Protein AF-A8WN77-F1 (afdb_monomer_lite)

Structure (mmCIF, N/CA/C/O backbone):
data_AF-A8WN77-F1
#
_entry.id   AF-A8WN77-F1
#
loop_
_atom_site.group_PDB
_atom_site.id
_atom_site.type_symbol
_atom_site.label_atom_id
_atom_site.label_alt_id
_atom_site.label_comp_id
_atom_site.label_asym_id
_atom_site.label_entity_id
_atom_site.label_seq_id
_atom_site.pdbx_PDB_ins_code
_atom_site.Cartn_x
_atom_site.Cartn_y
_atom_site.Cartn_z
_atom_site.occupancy
_atom_site.B_iso_or_equiv
_atom_site.auth_seq_id
_atom_site.auth_comp_id
_atom_site.auth_asym_id
_atom_site.auth_atom_id
_atom_site.pdbx_PDB_model_num
ATOM 1 N N . MET A 1 1 ? 3.270 9.057 8.091 1.00 81.44 1 MET A N 1
ATOM 2 C CA . MET A 1 1 ? 3.318 7.673 7.565 1.00 81.44 1 MET A CA 1
ATOM 3 C C . MET A 1 1 ? 3.690 7.647 6.088 1.00 81.44 1 MET A C 1
ATOM 5 O O . MET A 1 1 ? 4.768 7.160 5.780 1.00 81.44 1 MET A O 1
ATOM 9 N N . ILE A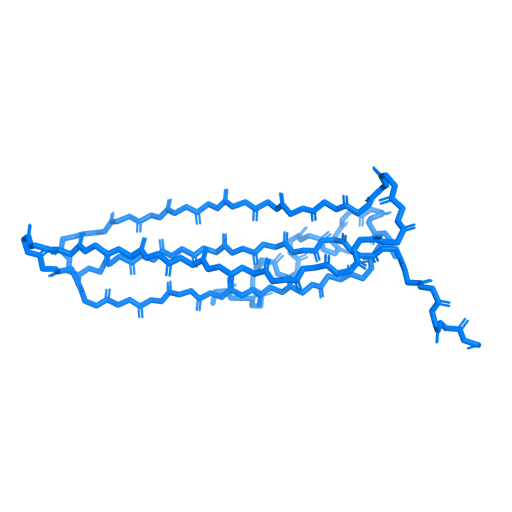 1 2 ? 2.883 8.261 5.213 1.00 88.44 2 ILE A N 1
ATOM 10 C C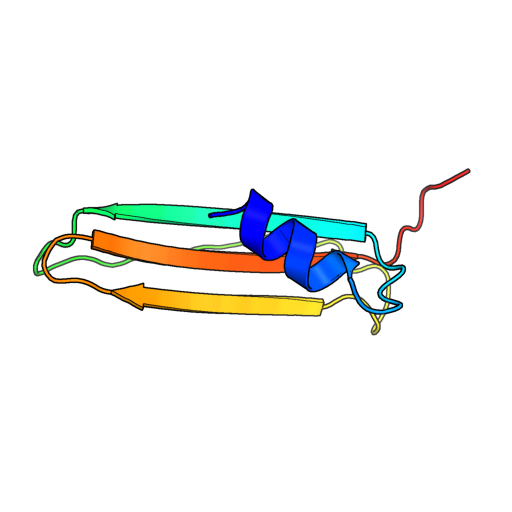A . ILE A 1 2 ? 3.112 8.328 3.755 1.00 88.44 2 ILE A CA 1
ATOM 11 C C . ILE A 1 2 ? 4.548 8.744 3.391 1.00 88.44 2 ILE A C 1
ATOM 13 O O . ILE A 1 2 ? 5.197 8.059 2.616 1.00 88.44 2 ILE A O 1
ATOM 17 N N . GLN A 1 3 ? 5.100 9.793 4.016 1.00 88.38 3 GLN A N 1
ATOM 18 C CA . GLN A 1 3 ? 6.482 10.234 3.757 1.00 88.38 3 GLN A CA 1
ATOM 19 C C . GLN A 1 3 ? 7.550 9.177 4.083 1.00 88.38 3 GLN A C 1
ATOM 21 O O . GLN A 1 3 ? 8.560 9.099 3.391 1.00 88.38 3 GLN A O 1
ATOM 26 N N . LYS A 1 4 ? 7.355 8.371 5.138 1.00 89.69 4 LYS A N 1
ATOM 27 C CA . LYS A 1 4 ? 8.293 7.292 5.491 1.00 89.69 4 LYS A CA 1
ATOM 28 C C . LYS A 1 4 ? 8.233 6.172 4.454 1.00 89.69 4 LYS A C 1
ATOM 30 O O . LYS A 1 4 ? 9.278 5.689 4.040 1.00 89.69 4 LYS A O 1
ATOM 35 N N . ILE A 1 5 ? 7.023 5.820 4.015 1.00 89.25 5 ILE A N 1
ATOM 36 C CA . ILE A 1 5 ? 6.786 4.805 2.982 1.00 89.25 5 ILE A CA 1
ATOM 37 C C . ILE A 1 5 ? 7.377 5.268 1.649 1.00 89.25 5 ILE A C 1
ATOM 39 O O . ILE A 1 5 ? 8.191 4.559 1.075 1.00 89.25 5 ILE A O 1
ATOM 43 N N . SER A 1 6 ? 7.065 6.492 1.215 1.00 88.50 6 SER A N 1
ATOM 44 C CA . SER A 1 6 ? 7.639 7.100 0.010 1.00 88.50 6 SER A CA 1
ATOM 45 C C . SER A 1 6 ? 9.167 7.053 0.038 1.00 88.50 6 SER A C 1
ATOM 47 O O . SER A 1 6 ? 9.757 6.475 -0.864 1.00 88.50 6 SER A O 1
ATOM 49 N N . LYS A 1 7 ? 9.810 7.536 1.111 1.00 89.56 7 LYS A N 1
ATOM 50 C CA . LYS A 1 7 ? 11.278 7.505 1.235 1.00 89.56 7 LYS A CA 1
ATOM 51 C C . LYS A 1 7 ? 11.870 6.095 1.219 1.00 89.56 7 LYS A C 1
ATOM 53 O O . LYS A 1 7 ? 12.986 5.927 0.741 1.00 89.56 7 LYS A O 1
ATOM 58 N N . ALA A 1 8 ? 11.185 5.111 1.802 1.00 88.38 8 ALA A N 1
ATOM 59 C CA . ALA A 1 8 ? 11.654 3.728 1.812 1.00 88.38 8 ALA A CA 1
ATOM 60 C C . ALA A 1 8 ? 11.565 3.098 0.415 1.00 88.38 8 ALA A C 1
ATOM 62 O O . ALA A 1 8 ? 12.494 2.416 -0.004 1.00 88.38 8 ALA A O 1
ATOM 63 N N . LEU A 1 9 ? 10.481 3.373 -0.312 1.00 86.75 9 LEU A N 1
ATOM 64 C CA . LEU A 1 9 ? 10.235 2.812 -1.639 1.00 86.75 9 LEU A CA 1
ATOM 65 C C . LEU A 1 9 ? 11.065 3.481 -2.739 1.00 86.75 9 LEU A C 1
ATOM 67 O O . LEU A 1 9 ? 11.437 2.810 -3.689 1.00 86.75 9 LEU A O 1
ATOM 71 N N . THR A 1 10 ? 11.418 4.761 -2.597 1.00 83.00 10 THR A N 1
ATOM 72 C CA . THR A 1 10 ? 12.295 5.467 -3.553 1.00 83.00 10 THR A CA 1
ATOM 73 C C . THR A 1 10 ? 13.790 5.278 -3.275 1.00 83.00 10 THR A C 1
ATOM 75 O O . THR A 1 10 ? 14.608 5.909 -3.934 1.00 83.00 10 THR A O 1
ATOM 78 N N . LYS A 1 11 ? 14.171 4.520 -2.236 1.00 77.38 11 LYS A N 1
ATOM 79 C CA . LYS A 1 11 ? 15.581 4.340 -1.840 1.00 77.38 11 LYS A CA 1
ATOM 80 C C . LYS A 1 11 ? 16.297 3.207 -2.583 1.00 77.38 11 LYS A C 1
ATOM 82 O O . LYS A 1 11 ? 17.522 3.194 -2.572 1.00 77.38 11 LYS A O 1
ATOM 87 N N . GLY A 1 12 ? 15.560 2.261 -3.167 1.00 66.25 12 GLY A N 1
ATOM 88 C CA . GLY A 1 12 ? 16.104 1.312 -4.146 1.00 66.25 12 GLY A CA 1
ATOM 89 C C . GLY A 1 12 ? 16.013 1.908 -5.547 1.00 66.25 12 GLY A C 1
ATOM 90 O O . GLY A 1 12 ? 15.330 2.914 -5.712 1.00 66.25 12 GLY A O 1
ATOM 91 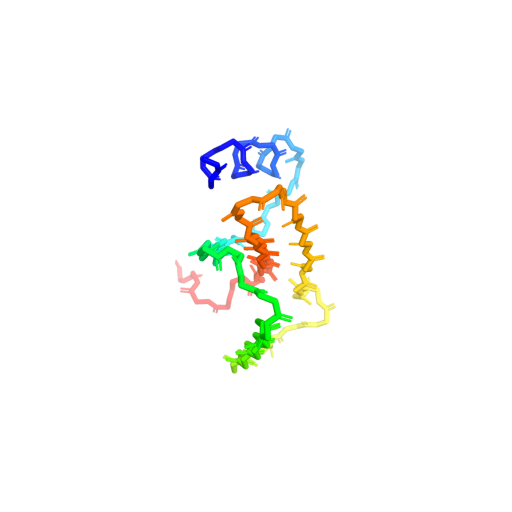N N . ASP A 1 13 ? 16.629 1.283 -6.550 1.00 69.94 13 ASP A N 1
ATOM 92 C CA . ASP A 1 13 ? 16.572 1.664 -7.979 1.00 69.94 13 ASP A CA 1
ATOM 93 C C . ASP A 1 13 ? 15.155 1.586 -8.605 1.00 69.94 13 ASP A C 1
ATOM 95 O O . ASP A 1 13 ? 14.969 1.344 -9.798 1.00 69.94 13 ASP A O 1
ATOM 99 N N . GLU A 1 14 ? 14.121 1.760 -7.790 1.00 76.62 14 GLU A N 1
ATOM 100 C CA . GLU A 1 14 ? 12.741 1.905 -8.185 1.00 76.62 14 GLU A CA 1
ATOM 101 C C . GLU A 1 14 ? 12.562 3.215 -8.955 1.00 76.62 14 GLU A C 1
ATOM 103 O O . GLU A 1 14 ? 12.541 4.313 -8.399 1.00 76.62 14 GLU A O 1
ATOM 108 N N . THR A 1 15 ? 12.429 3.080 -10.268 1.00 76.44 15 THR A N 1
ATOM 109 C CA . THR A 1 15 ? 12.272 4.194 -11.210 1.00 76.44 15 THR A CA 1
ATOM 110 C C . THR A 1 15 ? 10.813 4.461 -11.567 1.00 76.44 15 THR A C 1
ATOM 112 O O . THR A 1 15 ? 10.513 5.460 -12.230 1.00 76.44 15 THR A O 1
ATOM 115 N N . ARG A 1 16 ? 9.878 3.597 -11.144 1.00 82.12 16 ARG A N 1
ATOM 116 C CA . ARG A 1 16 ? 8.447 3.793 -11.399 1.00 82.12 16 ARG A CA 1
ATOM 117 C C . ARG A 1 16 ? 7.916 4.947 -10.559 1.00 82.12 16 ARG A C 1
ATOM 119 O O . ARG A 1 16 ? 8.328 5.166 -9.419 1.00 82.12 16 ARG A O 1
ATOM 126 N N . LYS A 1 17 ? 6.937 5.670 -11.107 1.00 85.56 17 LYS A N 1
ATOM 127 C CA . LYS A 1 17 ? 6.193 6.643 -10.305 1.00 85.56 17 LYS A CA 1
ATOM 128 C C . LYS A 1 17 ? 5.296 5.888 -9.341 1.00 85.56 17 LYS A C 1
ATOM 130 O O . LYS A 1 17 ? 4.815 4.802 -9.654 1.00 85.56 17 LYS A O 1
ATOM 135 N N . LEU A 1 18 ? 5.066 6.475 -8.176 1.00 88.19 18 LEU A N 1
ATOM 136 C CA . LEU A 1 18 ? 4.256 5.859 -7.139 1.00 88.19 18 LEU A CA 1
ATOM 137 C C . LEU A 1 18 ? 3.146 6.788 -6.661 1.00 88.19 18 LEU A C 1
ATOM 139 O O . LEU A 1 18 ? 3.346 7.996 -6.527 1.00 88.19 18 LEU A O 1
ATOM 143 N N . LEU A 1 19 ? 1.986 6.201 -6.383 1.00 89.56 19 LEU A N 1
ATOM 144 C CA . LEU A 1 19 ? 0.875 6.831 -5.681 1.00 89.56 19 LEU A CA 1
ATOM 145 C C . LEU A 1 19 ? 0.629 6.048 -4.395 1.00 89.56 19 LEU A C 1
ATOM 147 O O . LEU A 1 19 ? 0.490 4.829 -4.423 1.00 89.56 19 LEU A O 1
ATOM 151 N N . ILE A 1 20 ? 0.605 6.744 -3.260 1.00 92.25 20 ILE A N 1
ATOM 152 C CA . ILE A 1 20 ? 0.380 6.135 -1.947 1.00 92.25 20 ILE A CA 1
ATOM 153 C C . ILE A 1 20 ? -0.938 6.671 -1.407 1.00 92.25 20 ILE A C 1
ATOM 155 O O . ILE A 1 20 ? -1.059 7.866 -1.138 1.00 92.25 20 ILE A O 1
ATOM 159 N N . HIS A 1 21 ? -1.895 5.776 -1.207 1.00 92.62 21 HIS A N 1
ATOM 160 C CA . HIS A 1 21 ? -3.159 6.064 -0.550 1.00 92.62 21 HIS A CA 1
ATOM 161 C C . HIS A 1 21 ? -3.154 5.439 0.847 1.00 92.62 21 HIS A C 1
ATOM 163 O O . HIS A 1 21 ? -2.759 4.289 1.017 1.00 92.62 21 HIS A O 1
ATOM 169 N N . CYS A 1 22 ? -3.555 6.205 1.860 1.00 93.88 22 CYS A N 1
ATOM 170 C CA . CYS A 1 22 ? -3.600 5.750 3.245 1.00 93.88 22 CYS A CA 1
ATOM 171 C C . CYS A 1 22 ? -4.998 6.003 3.802 1.00 93.88 22 CYS A C 1
ATOM 173 O O . CYS A 1 22 ? -5.439 7.148 3.858 1.00 93.88 22 CYS A O 1
ATOM 175 N N . THR A 1 23 ? -5.666 4.944 4.243 1.00 92.88 23 THR A N 1
ATOM 176 C CA . THR A 1 23 ? -6.940 5.002 4.964 1.00 92.88 23 THR A CA 1
ATOM 177 C C . THR A 1 23 ? -6.654 4.848 6.449 1.00 92.88 23 THR A C 1
ATOM 179 O O . THR A 1 23 ? -5.934 3.935 6.838 1.00 92.88 23 THR A O 1
ATOM 182 N N . ILE A 1 24 ? -7.180 5.747 7.278 1.00 93.50 24 ILE A N 1
ATOM 183 C CA . ILE A 1 24 ? -7.100 5.655 8.739 1.00 93.50 24 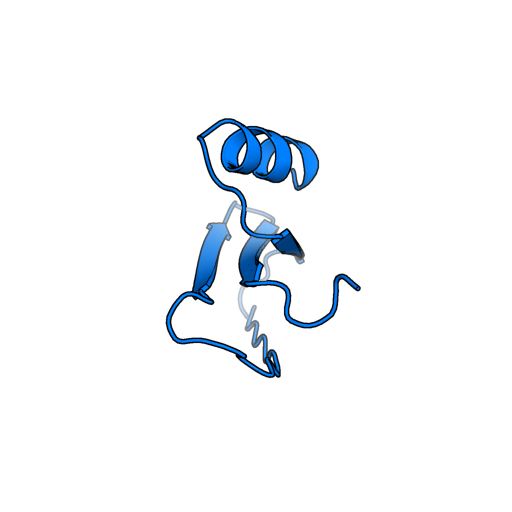ILE A CA 1
ATOM 184 C C . ILE A 1 24 ? -8.486 5.968 9.282 1.00 93.50 24 ILE A C 1
ATOM 186 O O . ILE A 1 24 ? -9.047 7.015 8.959 1.00 93.50 24 ILE A O 1
ATOM 190 N N . CYS A 1 25 ? -9.023 5.090 10.118 1.00 92.88 25 CYS A N 1
ATOM 191 C CA . CYS A 1 25 ? -10.291 5.327 10.794 1.00 92.88 25 CYS A CA 1
ATOM 192 C C . CYS A 1 25 ? -10.276 4.739 12.205 1.00 92.88 25 CYS A C 1
ATOM 194 O O . CYS A 1 25 ? -9.456 3.880 12.544 1.00 92.88 25 CYS A O 1
ATOM 196 N N . SER A 1 26 ? -11.194 5.212 13.042 1.00 94.25 26 SER A N 1
ATOM 197 C CA . SER A 1 26 ? -11.403 4.635 14.365 1.00 94.25 26 SER A CA 1
ATOM 198 C C . SER A 1 26 ? -11.871 3.189 14.238 1.00 94.25 26 SER A C 1
ATOM 200 O O . SER A 1 26 ? -12.705 2.868 13.392 1.00 94.25 26 SER A O 1
ATOM 202 N N . ARG A 1 27 ? -11.335 2.316 15.090 1.00 90.88 27 ARG A N 1
ATOM 203 C CA . ARG A 1 27 ? -11.788 0.932 15.194 1.00 90.88 27 ARG A CA 1
ATOM 204 C C . ARG A 1 27 ? -13.102 0.896 15.965 1.00 90.88 27 ARG A C 1
ATOM 206 O O . ARG A 1 27 ? -13.159 1.366 17.099 1.00 90.88 27 ARG A O 1
ATOM 213 N N . THR A 1 28 ? -14.115 0.305 15.355 1.00 89.62 28 THR A N 1
ATOM 214 C CA . THR A 1 28 ? -15.385 -0.057 15.989 1.00 89.62 28 THR A CA 1
ATOM 215 C C . THR A 1 28 ? -15.571 -1.569 15.878 1.00 89.62 28 THR A C 1
ATOM 217 O O . THR A 1 28 ? -14.908 -2.211 15.061 1.00 89.62 28 THR A O 1
ATOM 220 N N . ASP A 1 29 ? -16.447 -2.145 16.700 1.00 86.00 29 ASP A N 1
ATOM 221 C CA . ASP A 1 29 ? -16.684 -3.597 16.706 1.00 86.00 29 ASP A CA 1
ATOM 222 C C . ASP A 1 29 ? -17.342 -4.098 15.405 1.00 86.00 29 ASP A C 1
ATOM 224 O O . ASP A 1 29 ? -17.198 -5.260 15.041 1.00 86.00 29 ASP A O 1
ATOM 228 N N . GLU A 1 30 ? -17.994 -3.200 14.660 1.00 87.19 30 GLU A N 1
ATOM 229 C CA . GLU A 1 30 ? -18.703 -3.481 13.402 1.00 87.19 30 GLU A CA 1
ATOM 230 C C . GLU A 1 30 ? -18.019 -2.845 12.177 1.00 87.19 30 GLU A C 1
ATOM 232 O O . GLU A 1 30 ? -18.648 -2.588 11.149 1.00 87.19 30 GLU A O 1
ATOM 237 N N . LEU A 1 31 ? -16.724 -2.528 12.273 1.00 85.19 31 LEU A N 1
ATOM 238 C CA . LEU A 1 31 ? -16.013 -1.847 11.194 1.00 85.19 31 LEU A CA 1
ATOM 239 C C . LEU A 1 31 ? -15.890 -2.740 9.946 1.00 85.19 31 LEU A C 1
ATOM 241 O O . LEU A 1 31 ? -15.201 -3.757 9.963 1.00 85.19 31 LEU A O 1
ATOM 245 N N . SER A 1 32 ? -16.482 -2.297 8.835 1.00 85.69 32 SER A N 1
ATOM 246 C CA . SER A 1 32 ? -16.287 -2.876 7.502 1.00 85.69 32 SER A CA 1
ATOM 247 C C . SER A 1 32 ? -15.784 -1.803 6.542 1.00 85.69 32 SER A C 1
ATOM 249 O O . SER A 1 32 ? -16.400 -0.746 6.401 1.00 85.69 32 SER A O 1
ATOM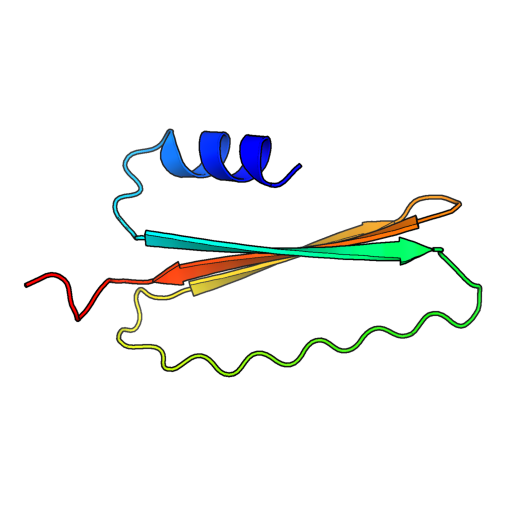 251 N N . ILE A 1 33 ? -14.644 -2.056 5.897 1.00 85.31 33 ILE A N 1
ATOM 252 C CA . ILE A 1 33 ? -14.026 -1.120 4.955 1.00 85.31 33 ILE A CA 1
ATOM 253 C C . ILE A 1 33 ? -13.927 -1.789 3.598 1.00 85.31 33 ILE A C 1
ATOM 255 O O . ILE A 1 33 ? -13.293 -2.829 3.441 1.00 85.31 33 ILE A O 1
ATOM 259 N N . CYS A 1 34 ? -14.515 -1.137 2.602 1.00 86.81 34 CYS A N 1
ATOM 260 C CA . CYS A 1 34 ? -14.357 -1.494 1.207 1.00 86.81 34 CYS A CA 1
ATOM 261 C C . CYS A 1 34 ? -13.662 -0.338 0.488 1.00 86.81 34 CYS A C 1
ATOM 263 O O . CYS A 1 34 ? -14.103 0.808 0.560 1.00 86.81 34 CYS A O 1
ATOM 265 N N . SER A 1 35 ? -12.564 -0.641 -0.199 1.00 85.94 35 SER A N 1
ATOM 266 C CA . SER A 1 35 ? -11.876 0.300 -1.075 1.00 85.94 35 SER A CA 1
ATOM 267 C C . SER A 1 35 ? -11.937 -0.246 -2.493 1.00 85.94 35 SER A C 1
ATOM 269 O O . SER A 1 35 ? -11.466 -1.350 -2.760 1.00 85.94 35 SER A O 1
ATOM 271 N N . ALA A 1 36 ? -12.521 0.538 -3.393 1.00 88.75 36 ALA A N 1
ATOM 272 C CA . ALA A 1 36 ? -12.553 0.256 -4.816 1.00 88.75 36 ALA A CA 1
ATOM 273 C C . ALA A 1 36 ? -11.700 1.301 -5.533 1.00 88.75 36 ALA A C 1
ATOM 275 O O . ALA A 1 36 ? -11.946 2.499 -5.410 1.00 88.75 36 ALA A O 1
ATOM 276 N N . ASN A 1 37 ? -10.701 0.842 -6.283 1.00 85.56 37 ASN A N 1
ATOM 277 C CA . ASN A 1 37 ? -9.825 1.705 -7.064 1.00 85.56 37 ASN A CA 1
ATOM 278 C C . ASN A 1 37 ? -9.956 1.340 -8.538 1.00 85.56 37 ASN A C 1
ATOM 280 O O . ASN A 1 37 ? -9.780 0.181 -8.912 1.00 85.56 37 ASN A O 1
ATOM 284 N N . MET A 1 38 ? -10.249 2.334 -9.372 1.00 84.00 38 MET A N 1
ATOM 285 C CA . MET A 1 38 ? -10.222 2.175 -10.819 1.00 84.00 38 MET A CA 1
ATOM 286 C C . MET A 1 38 ? -8.846 2.598 -11.323 1.00 84.00 38 MET A C 1
ATOM 288 O O . MET A 1 38 ? -8.511 3.781 -11.325 1.00 84.00 38 MET A O 1
ATOM 292 N N . CYS A 1 39 ? -8.044 1.624 -11.738 1.00 78.38 39 CYS A N 1
ATOM 293 C CA . CYS A 1 39 ? -6.726 1.865 -12.309 1.00 78.38 39 CYS A CA 1
ATOM 294 C C . CYS A 1 39 ? -6.770 1.562 -13.806 1.00 78.38 39 CYS A C 1
ATOM 296 O O . CYS A 1 39 ? -7.126 0.456 -14.207 1.00 78.38 39 CYS A O 1
ATOM 298 N N . SER A 1 40 ? -6.389 2.536 -14.632 1.00 70.69 40 SER A N 1
ATOM 299 C CA . SER A 1 40 ? -6.087 2.294 -16.046 1.00 70.69 40 SER A CA 1
ATOM 300 C C . SER A 1 40 ? -4.655 1.781 -16.143 1.00 70.69 40 SER A C 1
ATOM 302 O O . SER A 1 40 ? -3.743 2.548 -16.428 1.00 70.69 40 SER A O 1
ATOM 304 N N . TRP A 1 41 ? -4.449 0.512 -15.786 1.00 79.06 41 TRP A N 1
ATOM 305 C CA . TRP A 1 41 ? -3.137 -0.122 -15.880 1.00 79.06 41 TRP A CA 1
ATOM 306 C C . TRP A 1 41 ? -2.633 -0.053 -17.325 1.00 79.06 41 TRP A C 1
ATOM 308 O O . TRP A 1 41 ? -3.318 -0.491 -18.251 1.00 79.06 41 TRP A O 1
ATOM 318 N N . ASP A 1 42 ? -1.447 0.511 -17.512 1.00 75.25 42 ASP A N 1
ATOM 319 C CA . ASP A 1 42 ? -0.853 0.756 -18.821 1.00 75.25 42 ASP A CA 1
ATOM 320 C C . ASP A 1 42 ? 0.017 -0.418 -19.272 1.00 75.25 42 ASP A C 1
ATOM 322 O O . ASP A 1 42 ? 0.091 -0.717 -20.469 1.00 75.25 42 ASP A O 1
ATOM 326 N N . THR A 1 43 ? 0.675 -1.098 -18.327 1.00 80.25 43 THR A N 1
ATOM 327 C CA . THR A 1 43 ? 1.529 -2.257 -18.612 1.00 80.25 43 THR A CA 1
ATOM 328 C C . THR A 1 43 ? 1.430 -3.332 -17.531 1.00 80.25 43 THR A C 1
ATOM 330 O O . THR A 1 43 ? 1.028 -3.074 -16.400 1.00 80.25 43 THR A O 1
ATOM 333 N N . SER A 1 44 ? 1.906 -4.544 -17.839 1.00 83.38 44 SER A N 1
ATOM 334 C CA . SER A 1 44 ? 2.046 -5.633 -16.857 1.00 83.38 44 SER A CA 1
ATOM 335 C C . SER A 1 44 ? 3.079 -5.351 -15.755 1.00 83.38 44 SER A C 1
ATOM 337 O O . SER A 1 44 ? 3.264 -6.178 -14.865 1.00 83.38 44 SER A O 1
ATOM 339 N N . LYS A 1 45 ? 3.803 -4.227 -15.838 1.00 83.38 45 LYS A N 1
ATOM 340 C CA . LYS A 1 45 ? 4.765 -3.777 -14.823 1.00 83.38 45 LYS A CA 1
ATOM 341 C C . LYS A 1 45 ? 4.134 -2.844 -13.790 1.00 83.38 45 LYS A C 1
ATOM 343 O O . LYS A 1 45 ? 4.799 -2.523 -12.796 1.00 83.38 45 LYS A O 1
ATOM 348 N N . ASP A 1 46 ? 2.903 -2.397 -14.024 1.00 87.31 46 ASP A N 1
ATOM 349 C CA . ASP A 1 46 ? 2.152 -1.652 -13.027 1.00 87.31 46 ASP A CA 1
ATOM 350 C C . ASP A 1 46 ? 1.629 -2.603 -11.954 1.00 87.31 46 ASP A C 1
ATOM 352 O O . ASP A 1 46 ? 1.182 -3.712 -12.250 1.00 87.31 46 ASP A O 1
ATOM 356 N N . VAL A 1 47 ? 1.723 -2.189 -10.693 1.00 89.44 47 VAL A N 1
ATOM 357 C CA . VAL A 1 47 ? 1.408 -3.056 -9.551 1.00 89.44 47 VAL A CA 1
ATOM 358 C C . VAL A 1 47 ? 0.719 -2.248 -8.461 1.00 89.44 47 VAL A C 1
ATOM 360 O O . VAL A 1 47 ? 1.179 -1.163 -8.111 1.00 89.44 47 VAL A O 1
ATOM 363 N N . ALA A 1 48 ? -0.344 -2.801 -7.877 1.00 91.19 48 ALA A N 1
ATOM 364 C CA . ALA A 1 48 ? -0.899 -2.340 -6.608 1.00 91.19 48 ALA A CA 1
ATOM 365 C C . ALA A 1 48 ? -0.439 -3.265 -5.478 1.00 91.19 48 ALA A C 1
ATOM 367 O O . ALA A 1 48 ? -0.568 -4.484 -5.574 1.00 91.19 48 ALA A O 1
ATOM 368 N N . VAL A 1 49 ? 0.055 -2.681 -4.390 1.00 91.62 49 VAL A N 1
ATOM 369 C CA . VAL A 1 49 ? 0.383 -3.389 -3.151 1.00 91.62 49 VAL A CA 1
ATOM 370 C C . VAL A 1 49 ? -0.516 -2.864 -2.043 1.00 91.62 49 VAL A C 1
ATOM 372 O O . VAL A 1 49 ? -0.631 -1.654 -1.857 1.00 91.62 49 VAL A O 1
ATOM 375 N N . TYR A 1 50 ? -1.143 -3.775 -1.305 1.00 92.75 50 TYR A N 1
ATOM 376 C CA . TYR A 1 50 ? -2.009 -3.473 -0.171 1.00 92.75 50 TYR A CA 1
ATOM 377 C C . TYR A 1 50 ? -1.389 -3.986 1.125 1.00 92.75 50 TYR A C 1
ATOM 379 O O . TYR A 1 50 ? -0.850 -5.091 1.167 1.00 92.75 50 TYR A O 1
ATOM 387 N N . SER A 1 51 ? -1.486 -3.196 2.188 1.00 93.12 51 SER A N 1
ATOM 388 C CA . SER A 1 51 ? -1.148 -3.624 3.541 1.00 93.12 51 SER A CA 1
ATOM 389 C C . SER A 1 51 ? -2.057 -2.922 4.537 1.00 93.12 51 SER A C 1
ATOM 391 O O . SER A 1 51 ? -2.289 -1.720 4.428 1.00 93.12 51 SER A O 1
ATOM 393 N N . GLU A 1 52 ? -2.551 -3.663 5.519 1.00 93.38 52 GLU A N 1
ATOM 394 C CA . GLU A 1 52 ? -3.370 -3.145 6.608 1.00 93.38 52 GLU A CA 1
ATOM 395 C C . GLU A 1 52 ? -2.729 -3.421 7.963 1.00 93.38 52 GLU A C 1
ATOM 397 O O . GLU A 1 52 ? -1.911 -4.329 8.126 1.00 93.38 52 GLU A O 1
ATOM 402 N N . TRP A 1 53 ? -3.094 -2.606 8.943 1.00 92.19 53 TRP A N 1
ATOM 403 C CA . TRP A 1 53 ? -2.750 -2.811 10.336 1.00 92.19 53 TRP A CA 1
ATOM 404 C C . TRP A 1 53 ? -3.905 -2.361 11.224 1.00 92.19 53 TRP A C 1
ATOM 406 O O . TRP A 1 53 ? -4.640 -1.418 10.931 1.00 92.19 53 TRP A O 1
ATOM 416 N N . THR A 1 54 ? -4.022 -3.008 12.376 1.00 92.62 54 THR A N 1
ATOM 417 C CA . THR A 1 54 ? -5.041 -2.678 13.371 1.00 92.62 54 THR A CA 1
ATOM 418 C C . THR A 1 54 ? -4.410 -2.481 14.736 1.00 92.62 54 THR A C 1
ATOM 420 O O . THR A 1 54 ? -3.511 -3.224 15.128 1.00 92.62 54 THR A O 1
ATOM 423 N N . SER A 1 55 ? -4.909 -1.506 15.486 1.00 92.44 55 SER A N 1
ATOM 424 C CA . SER A 1 55 ? -4.619 -1.314 16.907 1.00 92.44 55 SER A CA 1
ATOM 425 C C . SER A 1 55 ? -5.897 -1.489 17.735 1.00 92.44 55 SER A C 1
ATOM 427 O O . SER A 1 55 ? -6.940 -1.876 17.213 1.00 92.44 55 SER A O 1
ATOM 429 N N . LYS A 1 56 ? -5.842 -1.190 19.040 1.00 92.81 56 LYS A N 1
ATOM 430 C CA . LYS A 1 56 ? -7.037 -1.189 19.901 1.00 92.81 56 LYS A CA 1
ATOM 431 C C . LYS A 1 56 ? -8.074 -0.127 19.510 1.00 92.81 56 LYS A C 1
ATOM 433 O O . LYS A 1 56 ? -9.240 -0.280 19.850 1.00 92.81 56 LYS A O 1
ATOM 438 N N . THR A 1 57 ? -7.659 0.938 18.831 1.00 94.44 57 THR A N 1
ATOM 439 C CA . THR A 1 57 ? -8.497 2.123 18.582 1.00 94.44 57 THR A CA 1
ATOM 440 C C . THR A 1 57 ? -8.530 2.552 17.125 1.00 94.44 57 THR A C 1
ATOM 442 O O . THR A 1 57 ? -9.347 3.394 16.769 1.00 94.44 57 THR A O 1
ATOM 445 N N . VAL A 1 58 ? -7.658 2.006 16.278 1.00 94.62 58 VAL A N 1
ATOM 446 C CA . VAL A 1 58 ? -7.482 2.459 14.897 1.00 94.62 58 VAL A CA 1
ATOM 447 C C . VAL A 1 58 ? -7.375 1.262 13.968 1.00 94.62 58 VAL A C 1
ATOM 449 O O . VAL A 1 58 ? -6.635 0.319 14.247 1.00 94.62 58 VAL A O 1
ATOM 452 N N . PHE A 1 59 ? -8.067 1.341 12.841 1.00 94.19 59 PHE A N 1
ATOM 453 C CA . PHE A 1 59 ? -7.732 0.588 11.643 1.00 94.19 59 PHE A CA 1
ATOM 454 C C . PHE A 1 59 ? -6.952 1.504 10.703 1.00 94.19 59 PHE A C 1
ATOM 456 O O . PHE A 1 59 ? -7.285 2.684 10.543 1.00 94.19 59 PHE A O 1
ATOM 463 N N . GLY A 1 60 ? -5.924 0.964 10.068 1.00 94.31 60 GLY A N 1
ATOM 464 C CA . GLY A 1 60 ? -5.245 1.642 8.988 1.00 94.31 60 GLY A CA 1
ATOM 465 C C . GLY A 1 60 ? -4.938 0.705 7.837 1.00 94.31 60 GLY A C 1
ATOM 466 O O . GLY A 1 60 ? -4.639 -0.466 8.031 1.00 94.31 60 GLY A O 1
ATOM 467 N N . ALA A 1 61 ? -4.994 1.241 6.629 1.00 94.00 61 ALA A N 1
ATOM 468 C CA . ALA A 1 61 ? -4.595 0.544 5.423 1.00 94.00 61 ALA A CA 1
ATOM 469 C C . ALA A 1 61 ? -3.797 1.474 4.520 1.00 94.00 61 ALA A C 1
ATOM 471 O O . ALA A 1 61 ? -4.061 2.674 4.444 1.00 94.00 61 ALA A O 1
ATOM 472 N N . VAL A 1 62 ? -2.821 0.915 3.820 1.00 94.88 62 VAL A N 1
ATOM 473 C CA . VAL A 1 62 ? -2.033 1.595 2.802 1.00 94.88 62 VAL A CA 1
ATOM 474 C C . VAL A 1 62 ? -2.128 0.807 1.504 1.00 94.88 62 VAL A C 1
ATOM 476 O O . VAL A 1 62 ? -1.903 -0.400 1.464 1.00 94.88 62 VAL A O 1
ATOM 479 N N . GLN A 1 63 ? -2.429 1.529 0.433 1.00 94.12 63 GLN A N 1
ATOM 480 C CA . GLN A 1 63 ? -2.335 1.069 -0.942 1.00 94.12 63 GLN A CA 1
ATOM 481 C C . GLN A 1 63 ? -1.211 1.838 -1.626 1.00 94.12 63 GLN A C 1
ATOM 483 O O . GLN A 1 63 ? -1.173 3.069 -1.573 1.00 94.12 63 GLN A O 1
ATOM 488 N N . VAL A 1 64 ? -0.297 1.123 -2.267 1.00 92.62 64 VAL A N 1
ATO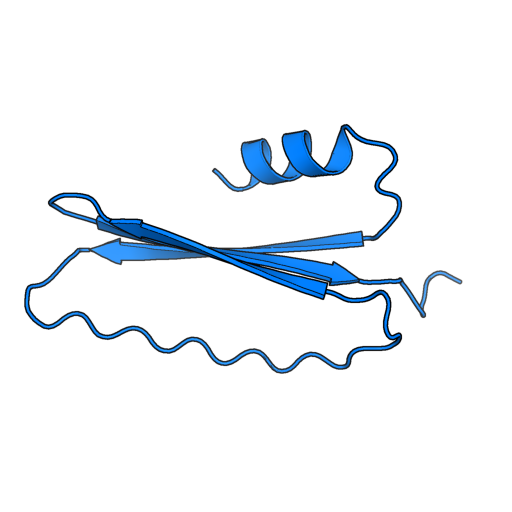M 489 C CA . VAL A 1 64 ? 0.761 1.710 -3.088 1.00 92.62 64 VAL A CA 1
ATOM 490 C C . VAL A 1 64 ? 0.576 1.245 -4.518 1.00 92.62 64 VAL A C 1
ATOM 492 O O . VAL A 1 64 ? 0.586 0.048 -4.783 1.00 92.62 64 VAL A O 1
ATOM 495 N N . PHE A 1 65 ? 0.442 2.193 -5.433 1.00 91.19 65 PHE A N 1
ATOM 496 C CA . PHE A 1 65 ? 0.358 1.944 -6.863 1.00 91.19 65 PHE A CA 1
ATOM 497 C C . PHE A 1 65 ? 1.686 2.335 -7.490 1.00 91.19 65 PHE A C 1
ATOM 499 O O . PHE A 1 65 ? 2.060 3.506 -7.452 1.00 91.19 65 PHE A O 1
ATOM 506 N N . PHE A 1 66 ? 2.390 1.366 -8.058 1.00 89.31 66 PHE A N 1
ATOM 507 C CA . PHE A 1 66 ? 3.546 1.592 -8.914 1.00 89.31 66 PHE A CA 1
ATOM 508 C C . PHE A 1 66 ? 3.051 1.691 -10.349 1.00 89.31 66 PHE A C 1
ATOM 510 O O . PHE A 1 66 ? 2.426 0.757 -10.848 1.00 89.31 66 PHE A O 1
ATOM 517 N N . ILE A 1 67 ? 3.321 2.823 -10.991 1.00 86.62 67 ILE A N 1
ATOM 518 C CA . ILE A 1 67 ? 2.814 3.152 -12.319 1.00 86.62 67 ILE A CA 1
ATOM 519 C C . ILE A 1 67 ? 4.003 3.438 -13.235 1.00 86.62 67 ILE A C 1
ATOM 521 O O . ILE A 1 67 ? 4.848 4.305 -12.977 1.00 86.62 67 ILE A O 1
ATOM 525 N N . THR A 1 68 ? 4.057 2.697 -14.331 1.00 79.94 68 THR A N 1
ATOM 526 C CA . THR A 1 68 ? 4.913 2.946 -15.480 1.00 79.94 68 THR A CA 1
ATOM 527 C C . THR A 1 68 ? 4.303 4.092 -16.271 1.00 79.94 68 THR A C 1
ATOM 529 O O . THR A 1 68 ? 3.222 4.017 -16.837 1.00 79.94 68 THR A O 1
ATOM 532 N N . HIS A 1 69 ? 4.962 5.238 -16.208 1.00 69.06 69 HIS A N 1
ATOM 533 C CA . HIS A 1 69 ? 4.401 6.482 -16.704 1.00 69.06 69 HIS A CA 1
ATOM 534 C C . HIS A 1 69 ? 4.314 6.477 -18.241 1.00 69.06 69 HIS A C 1
ATOM 536 O O . HIS A 1 69 ? 5.348 6.467 -18.904 1.00 69.06 69 HIS A O 1
ATOM 542 N N . ARG A 1 70 ? 3.105 6.543 -18.818 1.00 58.50 70 ARG A N 1
ATOM 543 C CA . ARG A 1 70 ? 2.898 6.644 -20.280 1.00 58.50 70 ARG A CA 1
ATOM 544 C C . ARG A 1 70 ? 2.856 8.083 -20.820 1.00 58.50 70 ARG A C 1
ATOM 546 O O . ARG A 1 70 ? 2.846 8.281 -22.028 1.00 58.50 70 ARG A O 1
ATOM 553 N N . TYR A 1 71 ? 2.881 9.093 -19.942 1.00 49.16 71 TYR A N 1
ATOM 554 C CA . TYR A 1 71 ? 2.645 10.503 -20.309 1.00 49.16 71 TYR A CA 1
ATOM 555 C C . TYR A 1 71 ? 3.753 11.486 -19.914 1.00 49.16 71 TYR A C 1
ATOM 557 O O . TYR A 1 71 ? 3.506 12.684 -19.790 1.00 49.16 71 TYR A O 1
ATOM 565 N N . SER A 1 72 ? 4.988 11.027 -19.702 1.00 45.88 72 SER A N 1
ATOM 566 C CA . SER A 1 72 ? 6.119 11.962 -19.666 1.00 45.88 72 SER A CA 1
ATOM 567 C C . SER A 1 72 ? 6.511 12.149 -21.115 1.00 45.88 72 SER A C 1
ATOM 569 O O . SER A 1 72 ? 7.217 11.310 -21.669 1.00 45.88 72 SER A O 1
ATOM 571 N N . LYS A 1 73 ? 5.938 13.183 -21.732 1.00 44.06 73 LYS A N 1
ATOM 572 C CA . LYS A 1 73 ? 6.621 13.834 -22.844 1.00 44.06 73 LYS A CA 1
ATOM 573 C C . LYS A 1 73 ? 7.979 14.330 -22.366 1.00 44.06 73 LYS A C 1
ATOM 575 O O . LYS A 1 73 ? 8.046 14.759 -21.189 1.00 44.06 73 LYS A O 1
#

Radius of gyration: 14.59 Å; chains: 1; bounding box: 35×20×43 Å

Foldseek 3Di:
DVVVVVCVCVVPPQPFDKDKDKDKDWDDPPDDDDDDDDDPAPDPPWDKDKDWDDDPTMTMIMIMIGHDDPPPD

Organism: Caenorhabditis briggsae (NCBI:txid6238)

InterPro domains:
  IPR005334 Dynein light chain Tctex-1-like [PF03645] (2-65)
  IPR038586 Tctex-1-like superfamily [G3DSA:3.30.1140.40] (1-68)

Secondary structure (DSSP, 8-state):
-HHHHHHHHTTSS--SEEEEEEEEEE--TT------------STT-EEEEEEEE-SSEEEEEEEEEE--S---

Sequence (73 aa):
MIQKISKALTKGDETRKLLIHCTICSRTDELSICSANMCSWDTSKDVAVYSEWTSKTVFGAVQVFFITHRYSK

pLDDT: mean 85.0, std 10.88, range [44.06, 94.88]